Protein AF-A0A1M4TJ41-F1 (afdb_monomer)

pLDDT: mean 89.38, std 16.36, range [41.44, 98.81]

Mean predicted aligned error: 8.13 Å

Structure (mmCIF, N/CA/C/O backbone):
data_AF-A0A1M4TJ41-F1
#
_entry.id   AF-A0A1M4TJ41-F1
#
loop_
_atom_site.group_PDB
_atom_site.id
_atom_site.type_symbol
_atom_site.label_atom_id
_atom_site.label_alt_id
_atom_site.label_comp_id
_atom_site.label_asym_id
_atom_site.label_entity_id
_atom_site.label_seq_id
_atom_site.pdbx_PDB_ins_code
_atom_site.Cartn_x
_atom_site.Cartn_y
_atom_site.Cartn_z
_atom_site.occupancy
_atom_site.B_iso_or_equiv
_atom_site.auth_seq_id
_atom_site.auth_comp_id
_atom_site.auth_asym_id
_atom_site.auth_atom_id
_atom_site.pdbx_PDB_model_num
ATOM 1 N N . MET A 1 1 ? -1.879 -3.278 -15.262 1.00 89.75 1 MET A N 1
ATOM 2 C CA . MET A 1 1 ? -2.069 -4.524 -14.480 1.00 89.75 1 MET A CA 1
ATOM 3 C C . MET A 1 1 ? -2.419 -4.180 -13.038 1.00 89.75 1 MET A C 1
ATOM 5 O O . MET A 1 1 ? -2.012 -3.112 -12.583 1.00 89.75 1 MET A O 1
ATOM 9 N N . GLU A 1 2 ? -3.167 -5.045 -12.353 1.00 94.06 2 GLU A N 1
ATOM 10 C CA . GLU A 1 2 ? -3.564 -4.873 -10.950 1.00 94.06 2 GLU A CA 1
ATOM 11 C C . GLU A 1 2 ? -3.103 -6.064 -10.108 1.00 94.06 2 GLU A C 1
ATOM 13 O O . GLU A 1 2 ? -3.075 -7.190 -10.598 1.00 94.06 2 GLU A O 1
ATOM 18 N N . PHE A 1 3 ? -2.778 -5.806 -8.845 1.00 95.94 3 PHE A N 1
ATOM 19 C CA . PHE A 1 3 ? -2.316 -6.801 -7.882 1.00 95.94 3 PHE A CA 1
ATOM 20 C C . PHE A 1 3 ? -3.047 -6.612 -6.554 1.00 95.94 3 PHE A C 1
ATOM 22 O O . PHE A 1 3 ? -3.359 -5.481 -6.172 1.00 95.94 3 PHE A O 1
ATOM 29 N N . PHE A 1 4 ? -3.299 -7.715 -5.847 1.00 97.75 4 PHE A N 1
ATOM 30 C CA . PHE A 1 4 ? -4.032 -7.715 -4.586 1.00 97.75 4 PHE A CA 1
ATOM 31 C C . PHE A 1 4 ? -3.343 -8.584 -3.536 1.00 97.75 4 PHE A C 1
ATOM 33 O O . PHE A 1 4 ? -2.932 -9.708 -3.808 1.00 97.75 4 PHE A O 1
ATOM 40 N N . ALA A 1 5 ? -3.329 -8.089 -2.304 1.00 98.38 5 ALA A N 1
ATOM 41 C CA . ALA A 1 5 ? -3.072 -8.855 -1.098 1.00 98.38 5 ALA A CA 1
ATOM 42 C C . ALA A 1 5 ? -4.177 -8.568 -0.078 1.00 98.38 5 ALA A C 1
ATOM 44 O O . ALA A 1 5 ? -4.579 -7.424 0.119 1.00 98.38 5 ALA A O 1
ATOM 45 N N . ILE A 1 6 ? -4.674 -9.614 0.579 1.00 98.62 6 ILE A N 1
ATOM 46 C CA . ILE A 1 6 ? -5.706 -9.503 1.613 1.00 98.62 6 ILE A CA 1
ATOM 47 C C . ILE A 1 6 ? -5.130 -10.094 2.895 1.00 98.62 6 ILE A C 1
ATOM 49 O O . ILE A 1 6 ? -4.894 -11.302 2.963 1.00 98.62 6 ILE A O 1
ATOM 53 N N . ALA A 1 7 ? -4.890 -9.238 3.883 1.00 98.31 7 ALA A N 1
ATOM 54 C CA . ALA A 1 7 ? -4.387 -9.620 5.197 1.00 98.31 7 ALA A CA 1
ATOM 55 C C . ALA A 1 7 ? -5.556 -9.842 6.164 1.00 98.31 7 ALA A C 1
ATOM 57 O O . ALA A 1 7 ? -6.451 -8.998 6.264 1.00 98.31 7 ALA A O 1
ATOM 58 N N . ASP A 1 8 ? -5.552 -10.958 6.899 1.00 97.19 8 ASP A N 1
ATOM 59 C CA . ASP A 1 8 ? -6.641 -11.322 7.819 1.00 97.19 8 ASP A CA 1
ATOM 60 C C . ASP A 1 8 ? -6.585 -10.538 9.144 1.00 97.19 8 ASP A C 1
ATOM 62 O O . ASP A 1 8 ? -6.326 -11.070 10.226 1.00 97.19 8 ASP A O 1
ATOM 66 N N . LYS A 1 9 ? -6.779 -9.219 9.047 1.00 96.88 9 LYS A N 1
ATOM 67 C CA . LYS A 1 9 ? -6.751 -8.268 10.162 1.00 96.88 9 LYS A CA 1
ATOM 68 C C . LYS A 1 9 ? -7.939 -7.327 10.097 1.00 96.88 9 LYS A C 1
ATOM 70 O O . LYS A 1 9 ? -8.195 -6.705 9.073 1.00 96.88 9 LYS A O 1
ATOM 75 N N . ARG A 1 10 ? -8.617 -7.181 11.234 1.00 96.06 10 ARG A N 1
ATOM 76 C CA . ARG A 1 10 ? -9.674 -6.186 11.431 1.00 96.06 10 ARG A CA 1
ATOM 77 C C . ARG A 1 10 ? -9.061 -4.882 11.915 1.00 96.06 10 ARG A C 1
ATOM 79 O O . ARG A 1 10 ? -8.209 -4.897 12.801 1.00 96.06 10 ARG A O 1
ATOM 86 N N . THR A 1 11 ? -9.504 -3.776 11.332 1.00 96.25 11 THR A N 1
ATOM 87 C CA . THR A 1 11 ? -9.030 -2.427 11.651 1.00 96.25 11 THR A CA 1
ATOM 88 C C . THR A 1 11 ? -10.029 -1.383 11.157 1.00 96.25 11 THR A C 1
ATOM 90 O O . THR A 1 11 ? -10.935 -1.719 10.387 1.00 96.25 11 THR A O 1
ATOM 93 N N . THR A 1 12 ? -9.862 -0.128 11.568 1.00 97.06 12 THR A N 1
ATOM 94 C CA . THR A 1 12 ? -10.597 1.012 11.005 1.00 97.06 12 THR A CA 1
ATOM 95 C C . THR A 1 12 ? -9.759 1.814 10.007 1.00 97.06 12 THR A C 1
ATOM 97 O O . THR A 1 12 ? -8.533 1.702 9.942 1.00 97.06 12 THR A O 1
ATOM 100 N N . GLN A 1 13 ? -10.427 2.667 9.227 1.00 97.38 13 GLN A N 1
ATOM 101 C CA . GLN A 1 13 ? -9.766 3.632 8.347 1.00 97.38 13 GLN A CA 1
ATOM 102 C C . GLN A 1 13 ? -8.777 4.512 9.125 1.00 97.38 13 GLN A C 1
ATOM 104 O O . GLN A 1 13 ? -7.674 4.773 8.652 1.00 97.38 13 GLN A O 1
ATOM 109 N N . GLU A 1 14 ? -9.176 4.986 10.304 1.00 97.81 14 GLU A N 1
ATOM 110 C CA . GLU A 1 14 ? -8.394 5.915 11.120 1.00 97.81 14 GLU A CA 1
ATOM 111 C C . GLU A 1 14 ? -7.107 5.254 11.604 1.00 97.81 14 GLU A C 1
ATOM 113 O O . GLU A 1 14 ? -6.051 5.880 11.567 1.00 97.81 14 GLU A O 1
ATOM 118 N N . GLU A 1 15 ? -7.172 3.979 11.993 1.00 97.44 15 GLU A N 1
ATOM 119 C CA . GLU A 1 15 ? -5.991 3.198 12.355 1.00 97.44 15 GLU A CA 1
ATOM 120 C C . GLU A 1 15 ? -5.046 3.038 11.160 1.00 97.44 15 GLU A C 1
ATOM 122 O O . GLU A 1 15 ? -3.854 3.302 11.298 1.00 97.44 15 GLU A O 1
ATOM 127 N N . ILE A 1 16 ? -5.557 2.718 9.963 1.00 98.12 16 ILE A N 1
ATOM 128 C CA . ILE A 1 16 ? -4.726 2.665 8.747 1.00 98.12 16 ILE A CA 1
ATOM 129 C C . ILE A 1 16 ? -4.063 4.020 8.472 1.00 98.12 16 ILE A C 1
ATOM 131 O O . ILE A 1 16 ? -2.852 4.101 8.254 1.00 98.12 16 ILE A O 1
ATOM 135 N N . GLN A 1 17 ? -4.830 5.107 8.535 1.00 98.06 17 GLN A N 1
ATOM 136 C CA . GLN A 1 17 ? -4.329 6.466 8.323 1.00 98.06 17 GLN A CA 1
ATOM 137 C C . GLN A 1 17 ? -3.380 6.962 9.423 1.00 98.06 17 GLN A C 1
ATOM 139 O O . GLN A 1 17 ? -2.708 7.977 9.223 1.00 98.06 17 GLN A O 1
ATOM 144 N N . GLN A 1 18 ? -3.315 6.301 10.574 1.00 97.00 18 GLN A N 1
ATOM 145 C CA . GLN A 1 18 ? -2.365 6.621 11.639 1.00 97.00 18 GLN A CA 1
ATOM 146 C C . GLN A 1 18 ? -1.120 5.736 11.578 1.00 97.00 18 GLN A C 1
ATOM 148 O O . GLN A 1 18 ? -0.020 6.223 11.813 1.00 97.00 18 GLN A O 1
ATOM 153 N N . MET A 1 19 ? -1.285 4.452 11.262 1.00 96.69 19 MET A N 1
ATOM 154 C CA . MET A 1 19 ? -0.234 3.444 11.392 1.00 96.69 19 MET A CA 1
ATOM 155 C C . MET A 1 19 ? 0.552 3.217 10.102 1.00 96.69 19 MET A C 1
ATOM 157 O O . MET A 1 19 ? 1.746 2.940 10.168 1.00 96.69 19 MET A O 1
ATOM 161 N N . CYS A 1 20 ? -0.076 3.338 8.930 1.00 97.06 20 CYS A N 1
ATOM 162 C CA . CYS A 1 20 ? 0.608 3.205 7.643 1.00 97.06 20 CYS A CA 1
ATOM 163 C C . CYS A 1 20 ? 1.266 4.532 7.245 1.00 97.06 20 CYS A C 1
ATOM 165 O O . CYS A 1 20 ? 0.823 5.171 6.290 1.00 97.06 20 CYS A O 1
ATOM 167 N N . THR A 1 21 ? 2.273 4.983 7.995 1.00 97.75 21 THR A N 1
ATOM 168 C CA . THR A 1 21 ? 3.135 6.118 7.609 1.00 97.75 21 THR A CA 1
ATOM 169 C C . THR A 1 21 ? 4.265 5.655 6.685 1.00 97.75 21 THR A C 1
ATOM 171 O O . THR A 1 21 ? 4.458 4.452 6.503 1.00 97.75 21 THR A O 1
ATOM 174 N N . LEU A 1 22 ? 5.015 6.594 6.095 1.00 98.06 22 LEU A N 1
ATOM 175 C CA . LEU A 1 22 ? 6.168 6.260 5.249 1.00 98.06 22 LEU A CA 1
ATOM 176 C C . LEU A 1 22 ? 7.270 5.551 6.054 1.00 98.06 22 LEU A C 1
ATOM 178 O O . LEU A 1 22 ? 7.825 4.556 5.599 1.00 98.06 22 LEU A O 1
ATOM 182 N N . GLU A 1 23 ? 7.530 5.999 7.280 1.00 97.56 23 GLU A N 1
ATOM 183 C CA . GLU A 1 23 ? 8.530 5.420 8.185 1.00 97.56 23 GLU A CA 1
ATOM 184 C C . GLU A 1 23 ? 8.174 4.002 8.638 1.00 97.56 23 GLU A C 1
ATOM 186 O O . GLU A 1 23 ? 9.059 3.210 8.955 1.00 97.56 23 GLU A O 1
ATOM 191 N N . ALA A 1 24 ? 6.882 3.671 8.667 1.00 97.19 24 ALA A N 1
ATOM 192 C CA . ALA A 1 24 ? 6.404 2.352 9.056 1.00 97.19 24 ALA A CA 1
ATOM 193 C C . ALA A 1 24 ? 6.412 1.340 7.897 1.00 97.19 24 ALA A C 1
ATOM 195 O O . ALA A 1 24 ? 6.169 0.158 8.130 1.00 97.19 24 ALA A O 1
ATOM 196 N N . LEU A 1 25 ? 6.682 1.758 6.655 1.00 97.88 25 LEU A N 1
ATOM 197 C CA . LEU A 1 25 ? 6.642 0.861 5.497 1.00 97.88 25 LEU A CA 1
ATOM 198 C C . LEU A 1 25 ? 7.553 -0.375 5.632 1.00 97.88 25 LEU A C 1
ATOM 200 O O . LEU A 1 25 ? 7.048 -1.473 5.386 1.00 97.88 25 LEU A O 1
ATOM 204 N N . PRO A 1 26 ? 8.818 -0.263 6.095 1.00 98.25 26 PRO A N 1
ATOM 205 C CA . PRO A 1 26 ? 9.681 -1.434 6.273 1.00 98.25 26 PRO A CA 1
ATOM 206 C C . PRO A 1 26 ? 9.167 -2.444 7.305 1.00 98.25 26 PRO A C 1
ATOM 208 O O . PRO A 1 26 ? 9.510 -3.621 7.253 1.00 98.25 26 PRO A O 1
ATOM 211 N N . LEU A 1 27 ? 8.323 -2.007 8.248 1.00 97.94 27 LEU A N 1
ATOM 212 C CA . LEU A 1 27 ? 7.697 -2.905 9.219 1.00 97.94 27 LEU A CA 1
ATOM 213 C C . LEU A 1 27 ? 6.615 -3.779 8.569 1.00 97.94 27 LEU A C 1
ATOM 215 O O . LEU A 1 27 ? 6.425 -4.923 8.974 1.00 97.94 27 LEU A O 1
ATOM 219 N N . TYR A 1 28 ? 5.878 -3.239 7.596 1.00 98.31 28 TYR A N 1
ATOM 220 C CA . TYR A 1 28 ? 4.732 -3.924 6.993 1.00 98.31 28 TYR A CA 1
ATOM 221 C C . TYR A 1 28 ? 5.045 -4.620 5.674 1.00 98.31 28 TYR A C 1
ATOM 223 O O . TYR A 1 28 ? 4.238 -5.435 5.238 1.00 98.31 28 TYR A O 1
ATOM 231 N N . CYS A 1 29 ? 6.179 -4.329 5.040 1.00 98.56 29 CYS A N 1
ATOM 232 C CA . CYS A 1 29 ? 6.568 -4.962 3.788 1.00 98.56 29 CYS A CA 1
ATOM 233 C C . CYS A 1 29 ? 8.082 -5.171 3.734 1.00 98.56 29 CYS A C 1
ATOM 235 O O . CYS A 1 29 ? 8.836 -4.215 3.578 1.00 98.56 29 CYS A O 1
ATOM 237 N N . ALA A 1 30 ? 8.519 -6.431 3.797 1.00 98.19 30 ALA A N 1
ATOM 238 C CA . ALA A 1 30 ? 9.934 -6.805 3.741 1.00 98.19 30 ALA A CA 1
ATOM 239 C C . ALA A 1 30 ? 10.625 -6.447 2.409 1.00 98.19 30 ALA A C 1
ATOM 241 O O . ALA A 1 30 ? 11.843 -6.309 2.377 1.00 98.19 30 ALA A O 1
ATOM 242 N N . SER A 1 31 ? 9.868 -6.236 1.323 1.00 98.44 31 SER A N 1
ATOM 243 C CA . SER A 1 31 ? 10.422 -5.698 0.072 1.00 98.44 31 SER A CA 1
ATOM 244 C C . SER A 1 31 ? 10.834 -4.226 0.174 1.00 98.44 31 SER A C 1
ATOM 246 O O . SER A 1 31 ? 11.453 -3.715 -0.757 1.00 98.44 31 SER A O 1
ATOM 248 N N . ILE A 1 32 ? 10.467 -3.526 1.252 1.00 98.50 32 ILE A N 1
ATOM 249 C CA . ILE A 1 32 ? 10.872 -2.151 1.544 1.00 98.50 32 ILE A CA 1
ATOM 250 C C . ILE A 1 32 ? 11.889 -2.214 2.683 1.00 98.50 32 ILE A C 1
ATOM 252 O O . ILE A 1 32 ? 11.548 -2.515 3.819 1.00 98.50 32 ILE A O 1
ATOM 256 N N . GLU A 1 33 ? 13.148 -1.925 2.383 1.00 98.12 33 GLU A N 1
ATOM 257 C CA . GLU A 1 33 ? 14.245 -2.027 3.348 1.00 98.12 33 GLU A CA 1
ATOM 258 C C . GLU A 1 33 ? 14.268 -0.834 4.307 1.00 98.12 33 GLU A C 1
ATOM 260 O O . GLU A 1 33 ? 14.475 -0.982 5.511 1.00 98.12 33 GLU A O 1
ATOM 265 N N . SER A 1 34 ? 14.067 0.374 3.779 1.00 98.25 34 SER A N 1
ATOM 266 C CA . SER A 1 34 ? 14.126 1.596 4.576 1.00 98.25 34 SER A CA 1
ATOM 267 C C . SER A 1 34 ? 13.266 2.707 3.990 1.00 98.25 34 SER A C 1
ATOM 269 O O . SER A 1 34 ? 12.962 2.725 2.795 1.00 98.25 34 SER A O 1
ATOM 271 N N . ALA A 1 35 ? 12.895 3.645 4.859 1.00 97.94 35 ALA A N 1
ATOM 272 C CA . ALA A 1 35 ? 12.320 4.928 4.495 1.00 97.94 35 ALA A CA 1
ATOM 273 C C . ALA A 1 35 ? 13.170 6.045 5.115 1.00 97.94 35 ALA A C 1
ATOM 275 O O . ALA A 1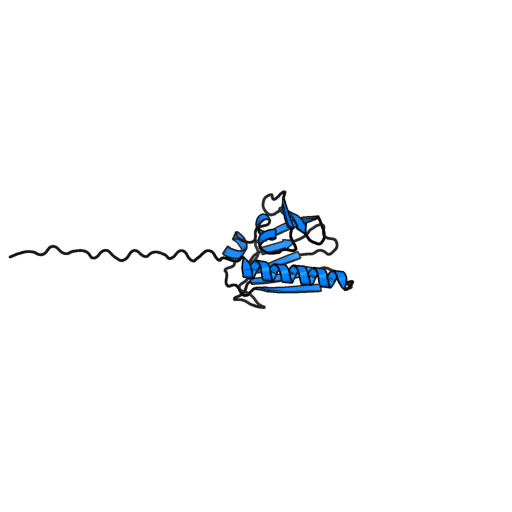 35 ? 13.516 5.992 6.297 1.00 97.94 35 ALA A O 1
ATOM 276 N N . SER A 1 36 ? 13.522 7.045 4.317 1.00 97.88 36 SER A N 1
ATOM 277 C CA . SER A 1 36 ? 14.366 8.174 4.702 1.00 97.88 36 SER A CA 1
ATOM 278 C C . SER A 1 36 ? 13.818 9.479 4.137 1.00 97.88 36 SER A C 1
ATOM 280 O O . SER A 1 36 ? 12.886 9.488 3.334 1.00 97.88 36 SER A O 1
ATOM 282 N N . ASP A 1 37 ? 14.400 10.597 4.573 1.00 97.06 37 ASP A N 1
ATOM 283 C CA . ASP A 1 37 ? 14.071 11.942 4.082 1.00 97.06 37 ASP A CA 1
ATOM 284 C C . ASP A 1 37 ? 12.576 12.291 4.164 1.00 97.06 37 ASP A C 1
ATOM 286 O O . ASP A 1 37 ? 12.084 13.115 3.397 1.00 97.06 37 ASP A O 1
ATOM 290 N N . VAL A 1 38 ? 11.852 11.678 5.107 1.00 96.62 38 VAL A N 1
ATOM 291 C CA . VAL A 1 38 ? 10.411 11.890 5.249 1.00 96.62 38 VAL A CA 1
ATOM 292 C C . VAL A 1 38 ? 10.130 13.317 5.727 1.00 96.62 38 VAL A C 1
ATOM 294 O O . VAL A 1 38 ? 10.674 13.801 6.734 1.00 96.62 38 VAL A O 1
ATOM 297 N N . ARG A 1 39 ? 9.285 14.007 4.961 1.00 95.44 39 ARG A N 1
ATOM 298 C CA . ARG A 1 39 ? 8.778 15.356 5.208 1.00 95.44 39 ARG A CA 1
ATOM 299 C C . ARG A 1 39 ? 7.301 15.375 4.840 1.00 95.44 39 ARG A C 1
ATOM 301 O O . ARG A 1 39 ? 6.937 15.151 3.689 1.00 95.44 39 ARG A O 1
ATOM 308 N N . ASP A 1 40 ? 6.463 15.640 5.835 1.00 93.44 40 ASP A N 1
ATOM 309 C CA . ASP A 1 40 ? 5.007 15.585 5.718 1.00 93.44 40 ASP A CA 1
ATOM 310 C C . ASP A 1 40 ? 4.522 14.221 5.194 1.00 93.44 40 ASP A C 1
ATOM 312 O O . ASP A 1 40 ? 4.557 13.228 5.915 1.00 93.44 40 ASP A O 1
ATOM 316 N N . GLU A 1 41 ? 4.081 14.172 3.940 1.00 96.44 41 GLU A N 1
ATOM 317 C CA . GLU A 1 41 ? 3.530 12.987 3.282 1.00 96.44 41 GLU A CA 1
ATOM 318 C C . GLU A 1 41 ? 4.386 12.560 2.072 1.00 96.44 41 GLU A C 1
ATOM 320 O O . GLU A 1 41 ? 3.932 11.809 1.212 1.00 96.44 41 GLU A O 1
ATOM 325 N N . GLU A 1 42 ? 5.629 13.037 1.976 1.00 98.44 42 GLU A N 1
ATOM 326 C CA . GLU A 1 42 ? 6.599 12.642 0.952 1.00 98.44 42 GLU A CA 1
ATOM 327 C C . GLU A 1 42 ? 7.893 12.146 1.606 1.00 98.44 42 GLU A C 1
ATOM 329 O O . GLU A 1 42 ? 8.308 12.617 2.664 1.00 98.44 42 GLU A O 1
ATOM 334 N N . GLY A 1 43 ? 8.539 11.170 0.980 1.00 98.31 43 GLY A N 1
ATOM 335 C CA . GLY A 1 43 ? 9.818 10.649 1.433 1.00 98.31 43 GLY A CA 1
ATOM 336 C C . GLY A 1 43 ? 10.458 9.752 0.392 1.00 98.31 43 GLY A C 1
ATOM 337 O O . GLY A 1 43 ? 9.986 9.623 -0.739 1.00 98.31 43 GLY A O 1
ATOM 338 N N . VAL A 1 44 ? 11.550 9.117 0.784 1.00 98.56 44 VAL A N 1
ATOM 339 C CA . VAL A 1 44 ? 12.322 8.218 -0.066 1.00 98.56 44 VAL A CA 1
ATOM 340 C C . VAL A 1 44 ? 12.249 6.829 0.528 1.00 98.56 44 VAL A C 1
ATOM 342 O O . VAL A 1 44 ? 12.494 6.667 1.719 1.00 98.56 44 VAL A O 1
ATOM 345 N N . ILE A 1 45 ? 11.966 5.823 -0.294 1.00 98.44 45 ILE A N 1
ATOM 346 C CA . ILE A 1 45 ? 12.133 4.428 0.110 1.00 98.44 45 ILE A CA 1
ATOM 347 C C . ILE A 1 45 ? 13.261 3.770 -0.672 1.00 98.44 45 ILE A C 1
ATOM 349 O O . ILE A 1 45 ? 13.497 4.095 -1.841 1.00 98.44 45 ILE A O 1
ATOM 353 N N . PHE A 1 46 ? 13.917 2.808 -0.033 1.00 98.31 46 PHE A N 1
ATOM 354 C CA . PHE A 1 46 ? 14.746 1.816 -0.701 1.00 98.31 46 PHE A CA 1
ATOM 355 C C . PHE A 1 46 ? 14.025 0.468 -0.647 1.00 98.31 46 PHE A C 1
ATOM 357 O O . PHE A 1 46 ? 13.618 0.025 0.425 1.00 98.31 46 PHE A O 1
ATOM 364 N N . CYS A 1 47 ? 13.803 -0.146 -1.804 1.00 97.31 47 CYS A N 1
ATOM 365 C CA . CYS A 1 47 ? 13.045 -1.386 -1.955 1.00 97.31 47 CYS A CA 1
ATOM 366 C C . CYS A 1 47 ? 13.722 -2.323 -2.963 1.00 97.31 47 CYS A C 1
ATOM 368 O O . CYS A 1 47 ? 14.747 -1.971 -3.545 1.00 97.31 47 CYS A O 1
ATOM 370 N N . ILE A 1 48 ? 13.128 -3.490 -3.219 1.00 95.81 48 ILE A N 1
ATOM 371 C CA . ILE A 1 48 ? 13.652 -4.501 -4.161 1.00 95.81 48 ILE A CA 1
ATOM 372 C C . ILE A 1 48 ? 13.918 -3.976 -5.585 1.00 95.81 48 ILE A C 1
ATOM 374 O O . ILE A 1 48 ? 14.726 -4.548 -6.309 1.00 95.81 48 ILE A O 1
ATOM 378 N N . TRP A 1 49 ? 13.290 -2.866 -5.985 1.00 95.12 49 TRP A N 1
ATOM 379 C CA . TRP A 1 49 ? 13.504 -2.224 -7.289 1.00 95.12 49 TRP A CA 1
ATOM 380 C C . TRP A 1 49 ? 14.467 -1.026 -7.238 1.00 95.12 49 TRP A C 1
ATOM 382 O O . TRP A 1 49 ? 14.638 -0.323 -8.234 1.00 95.12 49 TRP A O 1
ATOM 392 N N . GLY A 1 50 ? 15.075 -0.757 -6.082 1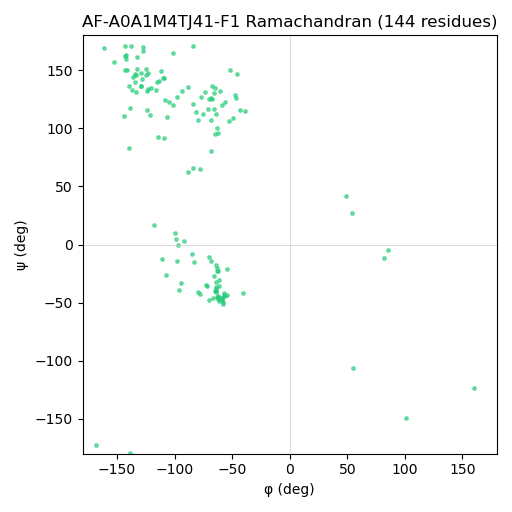.00 96.44 50 GLY A N 1
ATOM 393 C CA . GLY A 1 50 ? 15.962 0.375 -5.837 1.00 96.44 50 GLY A CA 1
ATOM 394 C C . GLY A 1 50 ? 15.290 1.524 -5.083 1.00 96.44 50 GLY A C 1
ATOM 395 O O . GLY A 1 50 ? 14.413 1.326 -4.240 1.00 96.44 50 GLY A O 1
ATOM 396 N N . ARG A 1 51 ? 15.753 2.748 -5.358 1.00 97.69 51 ARG A N 1
ATOM 397 C CA . ARG A 1 51 ? 15.387 3.962 -4.617 1.00 97.69 51 ARG A CA 1
ATOM 398 C C . ARG A 1 51 ? 14.289 4.745 -5.335 1.00 97.69 51 ARG A C 1
ATOM 400 O O . ARG A 1 51 ? 14.492 5.156 -6.474 1.00 97.69 51 ARG A O 1
ATOM 407 N N . PHE A 1 52 ? 13.197 5.055 -4.637 1.00 98.12 52 PHE A N 1
ATOM 408 C CA . PHE A 1 52 ? 12.083 5.834 -5.188 1.00 98.12 52 PHE A CA 1
ATOM 409 C C . PHE A 1 52 ? 11.617 6.928 -4.238 1.00 98.12 52 PHE A C 1
ATOM 411 O O . PHE A 1 52 ? 11.603 6.744 -3.022 1.00 98.12 52 PHE A O 1
ATOM 418 N N . ILE A 1 53 ? 11.180 8.048 -4.813 1.00 98.25 53 ILE A N 1
ATOM 419 C CA . ILE A 1 53 ? 10.341 9.013 -4.103 1.00 98.25 53 ILE A CA 1
ATOM 420 C C . ILE A 1 53 ? 8.945 8.407 -3.977 1.00 98.25 53 ILE A C 1
ATOM 422 O O . ILE A 1 53 ? 8.380 7.927 -4.964 1.00 98.25 53 ILE A O 1
ATOM 426 N N . VAL A 1 54 ? 8.391 8.446 -2.769 1.00 98.50 54 VAL A N 1
ATOM 427 C CA . VAL A 1 54 ? 7.040 7.981 -2.464 1.00 98.50 54 VAL A CA 1
ATOM 428 C C . VAL A 1 54 ? 6.254 9.116 -1.839 1.00 98.50 54 VAL A C 1
ATOM 430 O O . VAL A 1 54 ? 6.725 9.782 -0.919 1.00 98.50 54 VAL A O 1
ATOM 433 N N . ARG A 1 55 ? 5.027 9.301 -2.322 1.00 98.69 55 ARG A N 1
ATOM 434 C CA . ARG A 1 55 ? 4.032 10.174 -1.697 1.00 98.69 55 ARG A CA 1
ATOM 435 C C . ARG A 1 55 ? 2.936 9.349 -1.075 1.00 98.69 55 ARG A C 1
ATOM 437 O O . ARG A 1 55 ? 2.511 8.362 -1.670 1.00 98.69 55 ARG A O 1
ATOM 444 N N . ARG A 1 56 ? 2.442 9.806 0.063 1.00 98.69 56 ARG A N 1
ATOM 445 C CA . ARG A 1 56 ? 1.312 9.257 0.789 1.00 98.69 56 ARG A CA 1
ATOM 446 C C . ARG A 1 56 ? 0.128 10.218 0.711 1.00 98.69 56 ARG A C 1
ATOM 448 O O . ARG A 1 56 ? 0.271 11.431 0.740 1.00 98.69 56 ARG A O 1
ATOM 455 N N . GLU A 1 57 ? -1.068 9.668 0.608 1.00 98.75 57 GLU A N 1
ATOM 456 C CA . GLU A 1 57 ? -2.318 10.416 0.619 1.00 98.75 57 GLU A CA 1
ATOM 457 C C . GLU A 1 57 ? -3.316 9.672 1.505 1.00 98.75 57 GLU A C 1
ATOM 459 O O . GLU A 1 57 ? -3.492 8.458 1.379 1.00 98.75 57 GLU A O 1
ATOM 464 N N . LYS A 1 58 ? -3.993 10.388 2.405 1.00 98.69 58 LYS A N 1
ATOM 465 C CA . LYS A 1 58 ? -5.127 9.826 3.145 1.00 98.69 58 LYS A CA 1
ATOM 466 C C . LYS A 1 58 ? -6.341 9.795 2.227 1.00 98.69 58 LYS A C 1
ATOM 468 O O . LYS A 1 58 ? -6.726 10.819 1.673 1.00 98.69 58 LYS A O 1
ATOM 473 N N . ILE A 1 59 ? -6.958 8.629 2.104 1.00 98.44 59 ILE A N 1
ATOM 474 C CA . ILE A 1 59 ? -8.126 8.402 1.253 1.00 98.44 59 ILE A CA 1
ATOM 475 C C . ILE A 1 59 ? -9.247 7.748 2.060 1.00 98.44 59 ILE A C 1
ATOM 477 O O . ILE A 1 59 ? -9.042 7.291 3.187 1.00 98.44 59 ILE A O 1
ATOM 481 N N . ASN A 1 60 ? -10.437 7.666 1.468 1.00 97.94 60 ASN A N 1
ATOM 482 C CA . ASN A 1 60 ? -11.518 6.885 2.056 1.00 97.94 60 ASN A CA 1
ATOM 483 C C . ASN A 1 60 ? -11.101 5.405 2.170 1.00 97.94 60 ASN A C 1
ATOM 485 O O . ASN A 1 60 ? -10.560 4.834 1.224 1.00 97.94 60 ASN A O 1
ATOM 489 N N . GLY A 1 61 ? -11.324 4.804 3.333 1.00 97.50 61 GLY A N 1
ATOM 490 C CA . GLY A 1 61 ? -10.914 3.446 3.679 1.00 97.50 61 GLY A CA 1
ATOM 491 C C . GLY A 1 61 ? -9.460 3.288 4.132 1.00 97.50 61 GLY A C 1
ATOM 492 O O . GLY A 1 61 ? -9.139 2.231 4.665 1.00 97.50 61 GLY A O 1
ATOM 493 N N . GLY A 1 62 ? -8.576 4.285 3.978 1.00 98.44 62 GLY A N 1
ATOM 494 C CA . GLY A 1 62 ? -7.180 4.151 4.412 1.00 98.44 62 GLY A CA 1
ATOM 495 C C . GLY A 1 62 ? -6.207 5.139 3.769 1.00 98.44 62 GLY A C 1
ATOM 496 O O . GLY A 1 62 ? -6.379 6.354 3.883 1.00 98.44 62 GLY A O 1
ATOM 497 N N . VAL A 1 63 ? -5.156 4.622 3.127 1.00 98.75 63 VAL A N 1
ATOM 498 C CA . VAL A 1 63 ? -4.081 5.421 2.510 1.00 98.75 63 VAL A CA 1
ATOM 499 C C . VAL A 1 63 ? -3.751 4.952 1.096 1.00 98.75 63 VAL A C 1
ATOM 501 O O . VAL A 1 63 ? -3.881 3.771 0.770 1.00 98.75 63 VAL A O 1
ATOM 504 N N . ARG A 1 64 ? -3.279 5.882 0.266 1.00 98.81 64 ARG A N 1
ATOM 505 C CA . ARG A 1 64 ? -2.649 5.630 -1.031 1.00 98.81 64 ARG A CA 1
ATOM 506 C C . ARG A 1 64 ? -1.183 6.023 -0.964 1.00 98.81 64 ARG A C 1
ATOM 508 O O . ARG A 1 64 ? -0.848 7.066 -0.415 1.00 98.81 64 ARG A O 1
ATOM 515 N N . PHE A 1 65 ? -0.340 5.226 -1.598 1.00 98.75 65 PHE A N 1
ATOM 516 C CA . PHE A 1 65 ? 1.039 5.545 -1.902 1.00 98.75 65 PHE A CA 1
ATOM 517 C C . PHE A 1 65 ? 1.232 5.614 -3.415 1.00 98.75 65 PHE A C 1
ATOM 519 O O . PHE A 1 65 ? 0.693 4.797 -4.161 1.00 98.75 65 PHE A O 1
ATOM 526 N N . THR A 1 66 ? 2.011 6.582 -3.879 1.00 98.50 66 THR A N 1
ATOM 527 C CA . THR A 1 66 ? 2.372 6.732 -5.295 1.00 98.50 66 THR A CA 1
ATOM 528 C C . THR A 1 66 ? 3.878 6.878 -5.424 1.00 98.50 66 THR A C 1
ATOM 530 O O . THR A 1 66 ? 4.509 7.456 -4.540 1.00 98.50 66 THR A O 1
ATOM 533 N N . MET A 1 67 ? 4.447 6.382 -6.523 1.00 97.69 67 MET A N 1
ATOM 534 C CA . MET A 1 67 ? 5.834 6.641 -6.912 1.00 97.69 67 MET A CA 1
ATOM 535 C C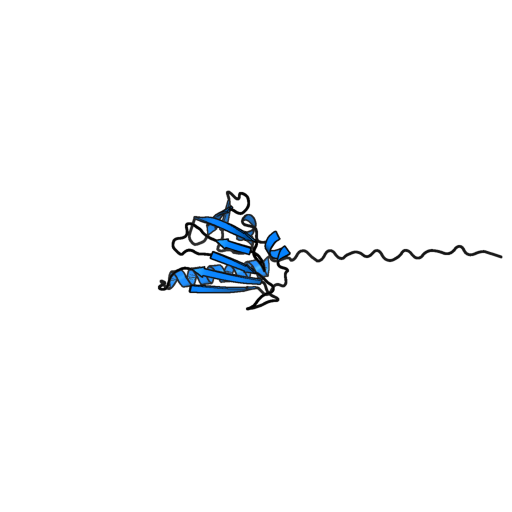 . MET A 1 67 ? 5.854 7.564 -8.139 1.00 97.69 67 MET A C 1
ATOM 537 O O . MET A 1 67 ? 5.786 7.066 -9.266 1.00 97.69 67 MET A O 1
ATOM 541 N N . PRO A 1 68 ? 5.923 8.899 -7.965 1.00 96.38 68 PRO A N 1
ATOM 542 C CA . PRO A 1 68 ? 5.721 9.853 -9.061 1.00 96.38 68 PRO A CA 1
ATOM 543 C C . PRO A 1 68 ? 6.732 9.718 -10.204 1.00 96.38 68 PRO A C 1
ATOM 545 O O . PRO A 1 68 ? 6.404 9.982 -11.355 1.00 96.38 68 PRO A O 1
ATOM 548 N N . GLU A 1 69 ? 7.954 9.297 -9.882 1.00 94.88 69 GLU A N 1
ATOM 549 C CA . GLU A 1 69 ? 9.056 9.147 -10.838 1.00 94.88 69 GLU A CA 1
ATOM 550 C C . GLU A 1 69 ? 9.212 7.704 -11.342 1.00 94.88 69 GLU A C 1
ATOM 552 O O . GLU A 1 69 ? 10.094 7.413 -12.149 1.00 94.88 69 GLU A O 1
ATOM 557 N N . CYS A 1 70 ? 8.368 6.773 -10.880 1.00 92.94 70 CYS A N 1
ATOM 558 C CA . CYS A 1 70 ? 8.420 5.394 -11.342 1.00 92.94 70 CYS A CA 1
ATOM 559 C C . CYS A 1 70 ? 7.944 5.318 -12.804 1.00 92.94 70 CYS A C 1
ATOM 561 O O . CYS A 1 70 ? 6.802 5.691 -13.090 1.00 92.94 70 CYS A O 1
ATOM 563 N N . PRO A 1 71 ? 8.740 4.757 -13.737 1.00 89.75 71 PRO A N 1
ATOM 564 C CA . PRO A 1 71 ? 8.363 4.664 -15.151 1.00 89.75 71 PRO A CA 1
ATOM 565 C C . PRO A 1 71 ? 7.133 3.778 -15.391 1.00 89.75 71 PRO A C 1
ATOM 567 O O . PRO A 1 71 ? 6.509 3.853 -16.445 1.00 89.75 71 PRO A O 1
ATOM 570 N N . ASN A 1 72 ? 6.774 2.937 -14.417 1.00 91.31 72 ASN A N 1
ATOM 571 C CA . ASN A 1 72 ? 5.590 2.081 -14.468 1.00 91.31 72 ASN A CA 1
ATOM 572 C C . ASN A 1 72 ? 4.351 2.748 -13.852 1.00 91.31 72 ASN A C 1
ATOM 574 O O . ASN A 1 72 ? 3.306 2.103 -13.766 1.00 91.31 72 ASN A O 1
ATOM 578 N N . ALA A 1 73 ? 4.470 4.008 -13.411 1.00 93.81 73 ALA A N 1
ATOM 579 C CA . ALA A 1 73 ? 3.445 4.747 -12.680 1.00 93.81 73 ALA A CA 1
ATOM 580 C C . ALA A 1 73 ? 2.863 3.929 -11.513 1.00 93.81 73 ALA A C 1
ATOM 582 O O . ALA A 1 73 ? 1.646 3.881 -11.321 1.00 93.81 73 ALA A O 1
ATOM 583 N N . PHE A 1 74 ? 3.732 3.223 -10.777 1.00 96.56 74 PHE A N 1
ATOM 584 C CA . PHE A 1 74 ? 3.288 2.340 -9.707 1.00 96.56 74 PHE A CA 1
ATOM 585 C C . PHE A 1 74 ? 2.656 3.143 -8.566 1.00 96.56 74 PHE A C 1
ATOM 587 O O . PHE A 1 74 ? 3.222 4.118 -8.059 1.00 96.56 74 PHE A O 1
ATOM 594 N N . GLN A 1 75 ? 1.473 2.701 -8.158 1.00 98.19 75 GLN A N 1
ATOM 595 C CA . GLN A 1 75 ? 0.775 3.174 -6.971 1.00 98.19 75 GLN A CA 1
ATOM 596 C C . GLN A 1 75 ? 0.094 1.999 -6.286 1.00 98.19 75 GLN A C 1
ATOM 598 O O . GLN A 1 75 ? -0.318 1.042 -6.947 1.00 98.19 75 GLN A O 1
ATOM 603 N N . TRP A 1 76 ? -0.043 2.082 -4.969 1.00 98.75 76 TRP A N 1
ATOM 604 C CA . TRP A 1 76 ? -0.774 1.094 -4.193 1.00 98.75 76 TRP A CA 1
ATOM 605 C C . TRP A 1 76 ? -1.551 1.749 -3.060 1.00 98.75 76 TRP A C 1
ATOM 607 O O . TRP A 1 76 ? -1.286 2.873 -2.649 1.00 98.75 76 TRP A O 1
ATOM 617 N N . THR A 1 77 ? -2.547 1.044 -2.560 1.00 98.81 77 THR A N 1
ATOM 618 C CA . THR A 1 77 ? -3.417 1.465 -1.475 1.00 98.81 77 THR A CA 1
ATOM 619 C C . THR A 1 77 ? -3.384 0.420 -0.376 1.00 98.81 77 THR A C 1
ATOM 621 O O . THR A 1 77 ? -3.165 -0.759 -0.645 1.00 98.81 77 THR A O 1
ATOM 624 N N . VAL A 1 78 ? -3.597 0.863 0.858 1.00 98.75 78 VAL A N 1
ATOM 625 C CA . VAL A 1 78 ? -3.865 0.006 2.014 1.00 98.75 78 VAL A CA 1
ATOM 626 C C . VAL A 1 78 ? -5.190 0.490 2.580 1.00 98.75 78 VAL A C 1
ATOM 628 O O . VAL A 1 78 ? -5.296 1.653 2.973 1.00 98.75 78 VAL A O 1
ATOM 631 N N . THR A 1 79 ? -6.219 -0.353 2.542 1.00 98.75 79 THR A N 1
ATOM 632 C CA . THR A 1 79 ? -7.600 0.055 2.840 1.00 98.75 79 THR A CA 1
ATOM 633 C C . THR A 1 79 ? -8.384 -1.009 3.604 1.00 98.75 79 THR A C 1
ATOM 635 O O . THR A 1 79 ? -7.990 -2.170 3.660 1.00 98.75 79 THR A O 1
ATOM 638 N N . THR A 1 80 ? -9.499 -0.599 4.204 1.00 98.56 80 THR A N 1
ATOM 639 C CA . THR A 1 80 ? -10.513 -1.449 4.846 1.00 98.56 80 THR A CA 1
ATOM 640 C C . THR A 1 80 ? -11.910 -0.869 4.583 1.00 98.56 80 THR A C 1
ATOM 642 O O . THR A 1 80 ? -12.040 0.254 4.088 1.00 98.56 80 THR A O 1
ATOM 645 N N . GLY A 1 81 ? -12.971 -1.605 4.924 1.00 97.50 81 GLY A N 1
ATOM 646 C CA . GLY A 1 81 ? -14.352 -1.105 4.919 1.00 97.50 81 GLY A CA 1
ATOM 647 C C . GLY A 1 81 ? -15.086 -1.176 3.576 1.00 97.50 81 GLY A C 1
ATOM 648 O O . GLY A 1 81 ? -16.283 -0.900 3.526 1.00 97.50 81 GLY A O 1
ATOM 649 N N . PHE A 1 82 ? -14.413 -1.592 2.502 1.00 95.88 82 PHE A N 1
ATOM 650 C CA . PHE A 1 82 ? -14.979 -1.707 1.154 1.00 95.88 82 PHE A CA 1
ATOM 651 C C . PHE A 1 82 ? -14.630 -3.062 0.512 1.00 95.88 82 PHE A C 1
ATOM 653 O O . PHE A 1 82 ? -13.710 -3.744 0.973 1.00 95.88 82 PHE A O 1
ATOM 660 N N . PRO A 1 83 ? -15.354 -3.495 -0.542 1.00 95.50 83 PRO A N 1
ATOM 661 C CA . PRO A 1 83 ? -14.946 -4.650 -1.339 1.00 95.50 83 PRO A CA 1
ATOM 662 C C . PRO A 1 83 ? -13.491 -4.519 -1.827 1.00 95.50 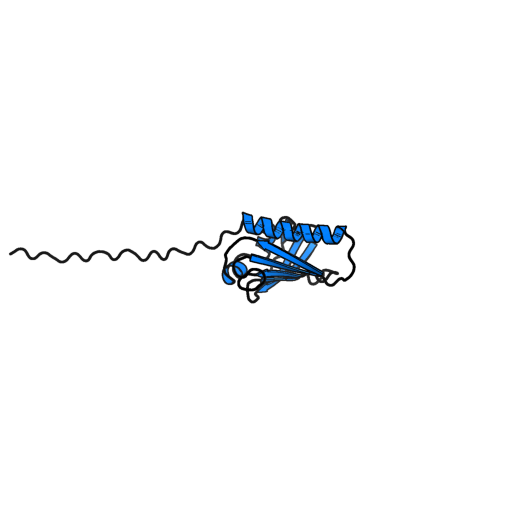83 PRO A C 1
ATOM 664 O O . PRO A 1 83 ? -13.036 -3.400 -2.063 1.00 95.50 83 PRO A O 1
ATOM 667 N N . PRO A 1 84 ? -12.765 -5.635 -2.018 1.00 96.25 84 PRO A N 1
ATOM 668 C CA . PRO A 1 84 ? -13.251 -7.019 -2.037 1.00 96.25 84 PRO A CA 1
ATOM 669 C C . PRO A 1 84 ? -13.417 -7.685 -0.660 1.00 96.25 84 PRO A C 1
ATOM 671 O O . PRO A 1 84 ? -14.088 -8.711 -0.579 1.00 96.25 84 PRO A O 1
ATOM 674 N N . ALA A 1 85 ? -12.850 -7.130 0.416 1.00 97.19 85 ALA A N 1
ATOM 675 C CA . ALA A 1 85 ? -12.903 -7.725 1.755 1.00 97.19 85 ALA A CA 1
ATOM 676 C C . ALA A 1 85 ? -13.129 -6.647 2.835 1.00 97.19 85 ALA A C 1
ATOM 678 O O . ALA A 1 85 ? -12.170 -6.188 3.452 1.00 97.19 85 ALA A O 1
ATOM 679 N N . PRO A 1 86 ? -14.388 -6.230 3.076 1.00 96.25 86 PRO A N 1
ATOM 680 C CA . PRO A 1 86 ? -14.697 -5.068 3.915 1.00 96.25 86 PRO A CA 1
ATOM 681 C C . PRO A 1 86 ? -14.264 -5.175 5.382 1.00 96.25 86 PRO A C 1
ATOM 683 O O . PRO A 1 86 ? -14.126 -4.153 6.044 1.00 96.25 86 PRO A O 1
ATOM 686 N N . ASP A 1 87 ? -14.082 -6.388 5.908 1.00 96.62 87 ASP A N 1
ATOM 687 C CA . ASP A 1 87 ? -13.658 -6.637 7.289 1.00 96.62 87 ASP A CA 1
ATOM 688 C C . ASP A 1 87 ? -12.158 -6.947 7.423 1.00 96.62 87 ASP A C 1
ATOM 690 O O . ASP A 1 87 ? -11.709 -7.349 8.499 1.00 96.62 87 ASP A O 1
ATOM 694 N N . LYS A 1 88 ? -11.386 -6.767 6.347 1.00 98.06 88 LYS A N 1
ATOM 695 C CA . LYS A 1 88 ? -9.957 -7.081 6.272 1.00 98.06 88 LYS A CA 1
ATOM 696 C C . LYS A 1 88 ? -9.152 -5.889 5.769 1.00 98.06 88 LYS A C 1
ATOM 698 O O . LYS A 1 88 ? -9.703 -4.946 5.205 1.00 98.06 88 LYS A O 1
ATOM 703 N N . ILE A 1 89 ? -7.832 -5.964 5.925 1.00 98.50 89 ILE A N 1
ATOM 704 C CA . ILE A 1 89 ? -6.925 -5.020 5.270 1.00 98.50 89 ILE A CA 1
ATOM 705 C C . ILE A 1 89 ? -6.666 -5.509 3.845 1.00 98.50 89 ILE A C 1
ATOM 707 O O . ILE A 1 89 ? -6.153 -6.612 3.637 1.00 98.50 89 ILE A O 1
ATOM 711 N N . VAL A 1 90 ? -7.009 -4.676 2.868 1.00 98.75 90 VAL A N 1
ATOM 712 C CA . VAL A 1 90 ? -6.761 -4.903 1.446 1.00 98.75 90 VAL A CA 1
ATOM 713 C C . VAL A 1 90 ? -5.614 -4.011 0.995 1.00 98.75 90 VAL A C 1
ATOM 715 O O . VAL A 1 90 ? -5.685 -2.785 1.104 1.00 98.75 90 VAL A O 1
ATOM 718 N N . VAL A 1 91 ? -4.575 -4.638 0.452 1.00 98.75 91 VAL A N 1
ATOM 719 C CA . VAL A 1 91 ? -3.506 -3.971 -0.285 1.00 98.75 91 VAL A CA 1
ATOM 720 C C . VAL A 1 91 ? -3.763 -4.173 -1.771 1.00 98.75 91 VAL A C 1
ATOM 722 O O . VAL A 1 91 ? -3.834 -5.306 -2.241 1.00 98.75 91 VAL A O 1
ATOM 725 N N . HIS A 1 92 ? -3.922 -3.085 -2.513 1.00 98.62 92 HIS A N 1
ATOM 726 C CA . HIS A 1 92 ? -4.164 -3.114 -3.958 1.00 98.62 92 HIS A CA 1
ATOM 727 C C . HIS A 1 92 ? -3.189 -2.186 -4.650 1.00 98.62 92 HIS A C 1
ATOM 729 O O . HIS A 1 92 ? -3.009 -1.068 -4.185 1.00 98.62 92 HIS A O 1
ATOM 735 N N . GLY A 1 93 ? -2.589 -2.599 -5.761 1.00 97.75 93 GLY A N 1
ATOM 736 C CA . GLY A 1 93 ? -1.781 -1.682 -6.553 1.00 97.75 93 GLY A CA 1
ATOM 737 C C . GLY A 1 93 ? -1.891 -1.898 -8.044 1.00 97.75 93 GLY A C 1
ATOM 738 O O . GLY A 1 93 ? -2.343 -2.936 -8.525 1.00 97.75 93 GLY A O 1
ATOM 739 N N . THR A 1 94 ? -1.482 -0.868 -8.774 1.00 96.44 94 THR A N 1
ATOM 740 C CA . THR A 1 94 ? -1.650 -0.777 -10.221 1.00 96.44 94 THR A CA 1
ATOM 741 C C . THR A 1 94 ? -0.382 -0.277 -10.882 1.00 96.44 94 THR A C 1
ATOM 743 O O . THR A 1 94 ? 0.275 0.628 -10.366 1.00 96.44 94 THR A O 1
ATOM 746 N N . VAL A 1 95 ? -0.102 -0.797 -12.071 1.00 94.00 95 VAL A N 1
ATOM 747 C CA . VAL A 1 95 ? 0.974 -0.324 -12.951 1.00 94.00 95 VAL A CA 1
ATOM 748 C C . VAL A 1 95 ? 0.431 -0.042 -14.346 1.00 94.00 95 VAL A C 1
ATOM 750 O O . VAL A 1 95 ? -0.429 -0.777 -14.849 1.00 94.00 95 VAL A O 1
ATOM 753 N N . ASN A 1 96 ? 0.944 1.008 -14.985 1.00 89.25 96 ASN A N 1
ATOM 754 C CA . ASN A 1 96 ? 0.515 1.451 -16.309 1.00 89.25 96 ASN A CA 1
ATOM 755 C C . ASN A 1 96 ? 1.305 0.756 -17.427 1.00 89.25 96 ASN A C 1
ATOM 757 O O . ASN A 1 96 ? 2.051 1.385 -18.176 1.00 89.25 96 ASN A O 1
ATOM 761 N N . ARG A 1 97 ? 1.174 -0.568 -17.508 1.00 79.38 97 ARG A N 1
ATOM 762 C CA . ARG A 1 97 ? 1.748 -1.384 -18.581 1.00 79.38 97 ARG A CA 1
ATOM 763 C C . ARG A 1 97 ? 0.815 -2.531 -18.962 1.00 79.38 97 ARG A C 1
ATOM 765 O O . ARG A 1 97 ? 0.022 -3.005 -18.141 1.00 79.38 97 ARG A O 1
ATOM 772 N N . THR A 1 98 ? 0.909 -2.914 -20.235 1.00 72.56 98 THR A N 1
ATOM 773 C CA . THR A 1 98 ? 0.119 -3.968 -20.890 1.00 72.56 98 THR A CA 1
ATOM 774 C C . THR A 1 98 ? 0.935 -5.231 -21.179 1.00 72.56 98 THR A C 1
ATOM 776 O O . THR A 1 98 ? 0.354 -6.308 -21.224 1.00 72.56 98 T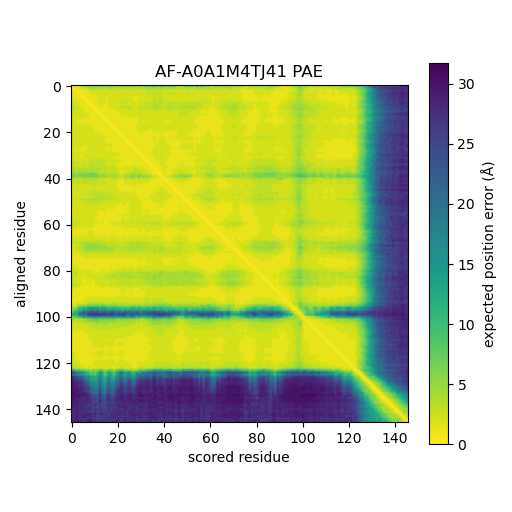HR A O 1
ATOM 779 N N . GLU A 1 99 ? 2.259 -5.112 -21.336 1.00 62.50 99 GLU A N 1
ATOM 780 C CA . GLU A 1 99 ? 3.204 -6.218 -21.551 1.00 62.50 99 GLU A CA 1
ATOM 781 C C . GLU A 1 99 ? 4.244 -6.237 -20.424 1.00 62.50 99 GLU A C 1
ATOM 783 O O . GLU A 1 99 ? 4.777 -5.186 -20.048 1.00 62.50 99 GLU A O 1
ATOM 788 N N . HIS A 1 100 ? 4.523 -7.423 -19.882 1.00 64.75 100 HIS A N 1
ATOM 789 C CA . HIS A 1 100 ? 5.458 -7.617 -18.779 1.00 64.75 100 HIS A CA 1
ATOM 790 C C . HIS A 1 100 ? 6.296 -8.876 -18.993 1.00 64.75 100 HIS A C 1
ATOM 792 O O . HIS A 1 100 ? 5.769 -9.921 -19.370 1.00 64.75 100 HIS A O 1
ATOM 798 N N . ASP A 1 101 ? 7.592 -8.755 -18.719 1.00 80.25 101 ASP A N 1
ATOM 799 C CA . ASP A 1 101 ? 8.487 -9.891 -18.514 1.00 80.25 101 ASP A CA 1
ATOM 800 C C . ASP A 1 101 ? 8.044 -10.652 -17.241 1.00 80.25 101 ASP A C 1
ATOM 802 O O . ASP A 1 101 ? 7.729 -9.982 -16.247 1.00 80.25 101 ASP A O 1
ATOM 806 N N . PRO A 1 102 ? 7.964 -11.999 -17.253 1.00 86.62 102 PRO A N 1
ATOM 807 C CA . PRO A 1 102 ? 7.690 -12.816 -16.069 1.00 86.62 102 PRO A CA 1
ATOM 808 C C . PRO A 1 102 ? 8.402 -12.364 -14.788 1.00 86.62 102 PRO A C 1
ATOM 810 O O . PRO A 1 102 ? 7.744 -12.263 -13.753 1.00 86.62 102 PRO A O 1
ATOM 813 N N . ASP A 1 103 ? 9.679 -11.982 -14.870 1.00 88.81 103 ASP A N 1
ATOM 814 C CA . ASP A 1 103 ? 10.475 -11.559 -13.708 1.00 88.81 103 ASP A CA 1
ATOM 815 C C . ASP A 1 103 ? 9.886 -10.311 -13.024 1.00 88.81 103 ASP A C 1
ATOM 817 O O . ASP A 1 103 ? 9.896 -10.166 -11.799 1.00 88.81 103 ASP A O 1
ATOM 821 N N . PHE A 1 104 ? 9.317 -9.391 -13.812 1.00 89.56 104 PHE A N 1
ATOM 822 C CA . PHE A 1 104 ? 8.650 -8.214 -13.263 1.00 89.56 104 PHE A CA 1
ATOM 823 C C . PHE A 1 104 ? 7.388 -8.607 -12.495 1.00 89.56 104 PHE A C 1
ATOM 825 O O . PHE A 1 104 ? 7.175 -8.111 -11.389 1.00 89.56 104 PHE A O 1
ATOM 832 N N . VAL A 1 105 ? 6.557 -9.482 -13.072 1.00 91.38 105 VAL A N 1
ATOM 833 C CA . VAL A 1 105 ? 5.308 -9.932 -12.440 1.00 91.38 105 VAL A CA 1
ATOM 834 C C . VAL A 1 105 ? 5.610 -10.668 -11.139 1.00 91.38 105 VAL A C 1
ATOM 836 O O . VAL A 1 105 ? 5.002 -10.339 -10.125 1.00 91.38 105 VAL A O 1
ATOM 839 N N . GLU A 1 106 ? 6.597 -11.565 -11.142 1.00 94.38 106 GLU A N 1
ATOM 840 C CA . GLU A 1 106 ? 7.036 -12.291 -9.947 1.00 94.38 106 GLU A CA 1
ATOM 841 C C . GLU A 1 106 ? 7.496 -11.326 -8.845 1.00 94.38 106 GLU A C 1
ATOM 843 O O . GLU A 1 106 ? 7.038 -11.421 -7.706 1.00 94.38 106 GLU A O 1
ATOM 848 N N . SER A 1 107 ? 8.303 -10.313 -9.188 1.00 95.25 107 SER A N 1
ATOM 849 C CA . SER A 1 107 ? 8.747 -9.312 -8.205 1.00 95.25 107 SER A CA 1
ATOM 850 C C . SER A 1 107 ? 7.592 -8.478 -7.625 1.00 95.25 107 SER A C 1
ATOM 852 O O . SER A 1 107 ? 7.624 -8.077 -6.460 1.00 95.25 107 SER A O 1
ATOM 854 N N . MET A 1 108 ? 6.544 -8.217 -8.416 1.00 95.44 108 MET A N 1
ATOM 855 C CA . MET A 1 108 ? 5.337 -7.553 -7.925 1.00 95.44 108 MET A CA 1
ATOM 856 C C . MET A 1 108 ? 4.565 -8.483 -6.988 1.00 95.44 108 MET A C 1
ATOM 858 O O . MET A 1 108 ? 4.194 -8.064 -5.896 1.00 95.44 108 MET A O 1
ATOM 862 N N . GLU A 1 109 ? 4.347 -9.742 -7.366 1.00 96.38 109 GLU A N 1
ATOM 863 C CA . GLU A 1 109 ? 3.671 -10.732 -6.518 1.00 96.38 109 GLU A CA 1
ATOM 864 C C . GLU A 1 109 ? 4.385 -10.912 -5.171 1.00 96.38 109 GLU A C 1
ATOM 866 O O . GLU A 1 109 ? 3.725 -10.909 -4.128 1.00 96.38 109 GLU A O 1
ATOM 871 N N . GLU A 1 110 ? 5.719 -10.952 -5.173 1.00 97.94 110 GLU A N 1
ATOM 872 C CA . GLU A 1 110 ? 6.543 -10.965 -3.962 1.00 97.94 110 GLU A CA 1
ATOM 873 C C . GLU A 1 110 ? 6.294 -9.723 -3.090 1.00 97.94 110 GLU A C 1
ATOM 875 O O . GLU A 1 110 ? 6.047 -9.844 -1.888 1.00 97.94 110 GLU A O 1
ATOM 880 N N . PHE A 1 111 ? 6.264 -8.525 -3.686 1.00 98.31 111 PHE A N 1
ATOM 881 C CA . PHE A 1 111 ? 5.963 -7.284 -2.966 1.00 98.31 111 PHE A CA 1
ATOM 882 C C . PHE A 1 111 ? 4.599 -7.334 -2.252 1.00 98.31 111 PHE A C 1
ATOM 884 O O . PHE A 1 111 ? 4.491 -6.940 -1.086 1.00 98.31 111 PHE A O 1
ATOM 891 N N . PHE A 1 112 ? 3.547 -7.847 -2.902 1.00 98.50 112 PHE A N 1
ATOM 892 C CA . PHE A 1 112 ? 2.223 -7.9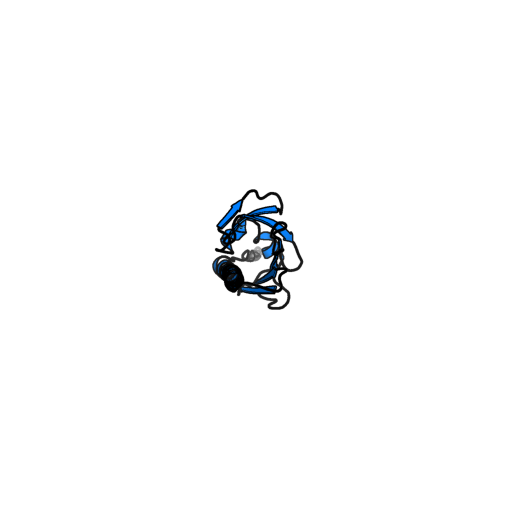86 -2.273 1.00 98.50 112 PHE A CA 1
ATOM 893 C C . PHE A 1 112 ? 2.182 -9.112 -1.231 1.00 98.50 112 PHE A C 1
ATOM 895 O O . PHE A 1 112 ? 1.516 -8.965 -0.200 1.00 98.50 112 PHE A O 1
ATOM 902 N N . ALA A 1 113 ? 2.917 -10.206 -1.443 1.00 98.69 113 ALA A N 1
ATOM 903 C CA . ALA A 1 113 ? 3.061 -11.270 -0.454 1.00 98.69 113 ALA A CA 1
ATOM 904 C C . ALA A 1 113 ? 3.730 -10.754 0.831 1.00 98.69 113 ALA A C 1
ATOM 906 O O . ALA A 1 113 ? 3.225 -11.002 1.930 1.00 98.69 113 ALA A O 1
ATOM 907 N N . HIS A 1 114 ? 4.795 -9.960 0.702 1.00 98.75 114 HIS A N 1
ATOM 908 C CA . HIS A 1 114 ? 5.467 -9.325 1.833 1.00 98.75 114 HIS A CA 1
ATOM 909 C C . HIS A 1 114 ? 4.580 -8.319 2.564 1.00 98.75 114 HIS A C 1
ATOM 911 O O . HIS A 1 114 ? 4.589 -8.301 3.795 1.00 98.75 114 HIS A O 1
ATOM 917 N N . TRP A 1 115 ? 3.765 -7.542 1.845 1.00 98.69 115 TRP A N 1
ATOM 918 C CA . TRP A 1 115 ? 2.747 -6.688 2.462 1.00 98.69 115 TRP A CA 1
ATOM 919 C C . TRP A 1 115 ? 1.757 -7.481 3.309 1.00 98.69 115 TRP A C 1
ATOM 921 O O . TRP A 1 115 ? 1.494 -7.132 4.461 1.00 98.69 115 TRP A O 1
ATOM 931 N N . LYS A 1 116 ? 1.202 -8.561 2.748 1.00 98.69 116 LYS A N 1
ATOM 932 C CA . LYS A 1 116 ? 0.264 -9.419 3.475 1.00 98.69 116 LYS A CA 1
ATOM 933 C C . LYS A 1 116 ? 0.909 -9.960 4.749 1.00 98.69 116 LYS A C 1
ATOM 935 O O . LYS A 1 116 ? 0.336 -9.826 5.828 1.00 98.69 116 LYS A O 1
ATOM 940 N N . GLN A 1 117 ? 2.100 -10.541 4.622 1.00 98.56 117 GLN A N 1
ATOM 941 C CA . GLN A 1 117 ? 2.818 -11.139 5.740 1.00 98.56 117 GLN A CA 1
ATOM 942 C C . GLN A 1 117 ? 3.141 -10.105 6.824 1.00 98.56 117 GLN A C 1
ATOM 944 O O . GLN A 1 117 ? 2.858 -10.342 7.998 1.00 98.56 117 GLN A O 1
ATOM 949 N N . GLY A 1 118 ? 3.695 -8.949 6.451 1.00 98.31 118 GLY A N 1
ATOM 950 C CA . GLY A 1 118 ? 4.066 -7.919 7.415 1.00 98.31 118 GLY A CA 1
ATOM 951 C C . GLY A 1 118 ? 2.852 -7.348 8.148 1.00 98.31 118 GLY A C 1
ATOM 952 O O . GLY A 1 118 ? 2.886 -7.202 9.371 1.00 98.31 118 GLY A O 1
ATOM 953 N N . LEU A 1 119 ? 1.732 -7.124 7.453 1.00 98.25 119 LEU A N 1
ATOM 954 C CA . LEU A 1 119 ? 0.467 -6.754 8.096 1.00 98.25 119 LEU A CA 1
ATOM 955 C C . LEU A 1 119 ? -0.033 -7.856 9.046 1.00 98.25 119 LEU A C 1
ATOM 957 O O . LEU A 1 119 ? -0.388 -7.579 10.191 1.00 98.25 119 LEU A O 1
ATOM 961 N N . GLU A 1 120 ? -0.034 -9.123 8.634 1.00 97.75 120 GLU A N 1
ATOM 962 C CA . GLU A 1 120 ? -0.506 -10.223 9.485 1.00 97.75 120 GLU A CA 1
ATOM 963 C C . GLU A 1 120 ? 0.353 -10.414 10.750 1.00 97.75 120 GLU A C 1
ATOM 965 O O . GLU A 1 120 ? -0.183 -10.678 11.836 1.00 97.75 120 GLU A O 1
ATOM 970 N N . CYS A 1 121 ? 1.667 -10.214 10.645 1.00 97.19 121 CYS A N 1
ATOM 971 C CA . CYS A 1 121 ? 2.606 -10.353 11.755 1.00 97.19 121 CYS A CA 1
ATOM 972 C C . CYS A 1 121 ? 2.634 -9.134 12.688 1.00 97.19 121 CYS A C 1
ATOM 974 O O . CYS A 1 121 ? 2.706 -9.296 13.910 1.00 97.19 121 CYS A O 1
ATOM 976 N N . HIS A 1 122 ? 2.584 -7.921 12.135 1.00 96.50 122 HIS A N 1
ATOM 977 C CA . HIS A 1 122 ? 2.905 -6.701 12.880 1.00 96.50 122 HIS A CA 1
ATOM 978 C C . HIS A 1 122 ? 1.705 -5.798 13.157 1.00 96.50 122 HIS A C 1
ATOM 980 O O . HIS A 1 122 ? 1.811 -4.921 14.016 1.00 96.50 122 HIS A O 1
ATOM 986 N N . TRP A 1 123 ? 0.550 -6.024 12.520 1.00 95.62 123 TRP A N 1
ATOM 987 C CA . TRP A 1 123 ? -0.640 -5.231 12.811 1.00 95.62 123 TRP A CA 1
ATOM 988 C C . TRP A 1 123 ? -1.166 -5.519 14.216 1.00 95.62 123 TRP A C 1
ATOM 990 O O . TRP A 1 123 ? -1.759 -6.570 14.495 1.00 95.62 123 TRP A O 1
ATOM 1000 N N . LYS A 1 124 ? -0.953 -4.550 15.102 1.00 86.19 124 LYS A N 1
ATOM 1001 C CA . LYS A 1 124 ? -1.548 -4.479 16.432 1.00 86.19 124 LYS A CA 1
ATOM 1002 C C . LYS A 1 124 ? -2.450 -3.257 16.430 1.00 86.19 124 LYS A C 1
ATOM 1004 O O . LYS A 1 124 ? -1.970 -2.154 16.675 1.00 86.19 124 LYS A O 1
ATOM 1009 N N . ALA A 1 125 ? -3.726 -3.469 16.101 1.00 65.88 125 ALA A N 1
ATOM 1010 C CA . ALA A 1 125 ? -4.754 -2.439 16.224 1.00 65.88 125 ALA A CA 1
ATOM 1011 C C . ALA A 1 125 ? -4.622 -1.757 17.591 1.00 65.88 125 ALA A C 1
ATOM 1013 O O . ALA A 1 125 ? -4.219 -2.405 18.569 1.00 65.88 125 ALA A O 1
ATOM 1014 N N . ALA A 1 126 ? -4.922 -0.461 17.660 1.00 58.00 126 ALA A N 1
ATOM 1015 C CA . ALA A 1 126 ? -4.875 0.250 18.922 1.00 58.00 126 ALA A CA 1
ATOM 1016 C C . ALA A 1 126 ? -5.930 -0.401 19.811 1.00 58.00 126 ALA A C 1
ATOM 1018 O O . ALA A 1 126 ? -7.121 -0.168 19.619 1.00 58.00 126 ALA A O 1
ATOM 1019 N N . THR A 1 127 ? -5.483 -1.286 20.716 1.00 50.16 127 THR A N 1
ATOM 1020 C CA . THR A 1 127 ? -6.336 -1.998 21.673 1.00 50.16 127 THR A CA 1
ATOM 1021 C C . THR A 1 127 ? -7.370 -0.999 22.137 1.00 50.16 127 THR A C 1
ATOM 1023 O O . THR A 1 127 ? -6.976 0.043 22.674 1.00 50.16 127 THR A O 1
ATOM 1026 N N . SER A 1 128 ? -8.646 -1.251 21.816 1.00 43.88 128 SER A N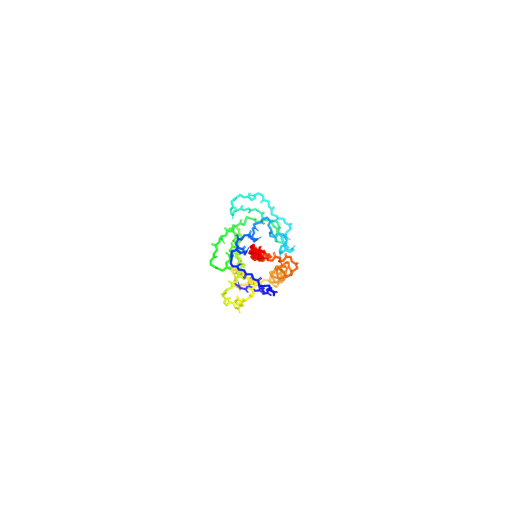 1
ATOM 1027 C CA . SER A 1 128 ? -9.742 -0.380 22.215 1.00 43.88 128 SER A CA 1
ATOM 1028 C C . SER A 1 128 ? -9.463 -0.025 23.660 1.00 43.88 128 SER A C 1
ATOM 1030 O O . SER A 1 128 ? -9.339 -0.935 24.479 1.00 43.88 128 SER A O 1
ATOM 1032 N N . ARG A 1 129 ? -9.221 1.261 23.952 1.00 42.22 129 ARG A N 1
ATOM 1033 C CA . ARG A 1 129 ? -9.118 1.714 25.335 1.00 42.22 129 ARG A CA 1
ATOM 1034 C C . ARG A 1 129 ? -10.357 1.142 25.994 1.00 42.22 129 ARG A C 1
ATOM 1036 O O . ARG A 1 129 ? -11.459 1.567 25.652 1.00 42.22 129 ARG A O 1
ATOM 1043 N N . GLU A 1 130 ? -10.186 0.139 26.851 1.00 41.44 130 GLU A N 1
ATOM 1044 C CA . GLU A 1 130 ? -11.230 -0.252 27.770 1.00 41.44 130 GLU A CA 1
ATOM 1045 C C . GLU A 1 130 ? -11.588 1.051 28.466 1.00 41.44 130 GLU A C 1
ATOM 1047 O O . GLU A 1 130 ? -10.792 1.621 29.219 1.00 41.44 130 GLU A O 1
ATOM 1052 N N . VAL A 1 131 ? -12.746 1.604 28.113 1.00 46.84 131 VAL A N 1
ATOM 1053 C CA . VAL A 1 131 ? -13.362 2.650 28.900 1.00 46.84 131 VAL A CA 1
ATOM 1054 C C . VAL A 1 131 ? -13.625 1.952 30.219 1.00 46.84 131 VAL A C 1
ATOM 1056 O O . VAL A 1 131 ? -14.581 1.194 30.360 1.00 46.84 131 VAL A O 1
ATOM 1059 N N . ASN A 1 132 ? -12.695 2.127 31.151 1.00 43.84 132 ASN A N 1
ATOM 1060 C CA . ASN A 1 132 ? -12.819 1.680 32.518 1.00 43.84 132 ASN A CA 1
ATOM 1061 C C . ASN A 1 132 ? -13.913 2.562 33.124 1.00 43.84 132 ASN A C 1
ATOM 1063 O O . ASN A 1 132 ? -13.645 3.606 33.717 1.00 43.84 132 ASN A O 1
ATOM 1067 N N . ILE A 1 133 ? -15.171 2.205 32.849 1.00 54.75 133 ILE A N 1
ATOM 1068 C CA . ILE A 1 133 ? -16.330 2.756 33.531 1.00 54.75 133 ILE A CA 1
ATOM 1069 C C . ILE A 1 133 ? -16.151 2.282 34.965 1.00 54.75 133 ILE A C 1
ATOM 1071 O O . ILE A 1 133 ? -16.443 1.131 35.295 1.00 54.75 133 ILE A O 1
ATOM 1075 N N . GLY A 1 134 ? -15.556 3.150 35.786 1.00 44.97 134 GLY A N 1
ATOM 1076 C CA . GLY A 1 134 ? -15.332 2.889 37.195 1.00 44.97 134 GLY A CA 1
ATOM 1077 C C . GLY A 1 134 ? -16.616 2.341 37.798 1.00 44.97 134 GLY A C 1
ATOM 1078 O O . GLY A 1 134 ? -17.686 2.933 37.637 1.00 44.97 134 GLY A O 1
ATOM 1079 N N . LYS A 1 135 ? -16.520 1.174 38.446 1.00 50.69 135 LYS A N 1
ATOM 1080 C CA . LYS A 1 135 ? -17.634 0.609 39.209 1.00 50.69 135 LYS A CA 1
ATOM 1081 C C . LYS A 1 135 ? -18.206 1.721 40.096 1.00 50.69 135 LYS A C 1
ATOM 1083 O O . LYS A 1 135 ? -17.420 2.352 40.807 1.00 50.69 135 LYS A O 1
ATOM 1088 N N . PRO A 1 136 ? -19.524 1.977 40.078 1.00 51.25 136 PRO A N 1
ATOM 1089 C CA . PRO A 1 136 ? -20.103 2.974 40.958 1.00 51.25 136 PRO A CA 1
ATOM 1090 C C . PRO A 1 136 ? -19.798 2.580 42.403 1.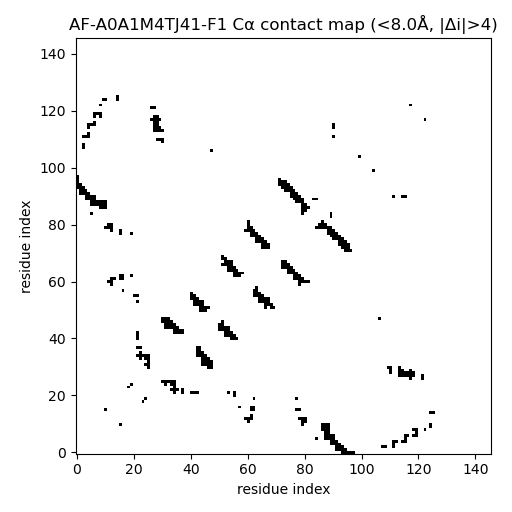00 51.25 136 PRO A C 1
ATOM 1092 O O . PRO A 1 136 ? -20.142 1.485 42.853 1.00 51.25 136 PRO A O 1
ATOM 1095 N N . THR A 1 137 ? -19.099 3.466 43.110 1.00 55.75 137 THR A N 1
ATOM 1096 C CA . THR A 1 137 ? -18.837 3.338 44.541 1.00 55.75 137 THR A CA 1
ATOM 1097 C C . THR A 1 137 ? -20.181 3.202 45.258 1.00 55.75 137 THR A C 1
ATOM 1099 O O . THR A 1 137 ? -21.031 4.083 45.098 1.00 55.75 137 THR A O 1
ATOM 1102 N N . PRO A 1 138 ? -20.426 2.133 46.035 1.00 54.69 138 PRO A N 1
ATOM 1103 C CA . PRO A 1 138 ? -21.676 2.007 46.763 1.00 54.69 138 PRO A CA 1
ATOM 1104 C C . PRO A 1 138 ? -21.743 3.112 47.821 1.00 54.69 138 PRO A C 1
ATOM 1106 O O . PRO A 1 138 ? -20.915 3.177 48.732 1.00 54.69 138 PRO A O 1
ATOM 1109 N N . VAL A 1 139 ? -22.729 3.998 47.683 1.00 61.91 139 VAL A N 1
ATOM 1110 C CA . VAL A 1 139 ? -23.053 5.017 48.683 1.00 61.91 139 VAL A CA 1
ATOM 1111 C C . VAL A 1 139 ? -23.507 4.296 49.951 1.00 61.91 139 VAL A C 1
ATOM 1113 O O . VAL A 1 139 ? -24.543 3.633 49.971 1.00 61.91 139 VAL A O 1
ATOM 1116 N N . ARG A 1 140 ? -22.709 4.396 51.016 1.00 58.12 140 ARG A N 1
ATOM 1117 C CA . ARG A 1 140 ? -23.040 3.847 52.334 1.00 58.12 140 ARG A CA 1
ATOM 1118 C C . ARG A 1 140 ? -24.003 4.820 53.018 1.00 58.12 140 ARG A C 1
ATOM 1120 O O . ARG A 1 140 ? -23.598 5.910 53.411 1.00 58.12 140 ARG A O 1
ATOM 1127 N N . LEU A 1 141 ? -25.276 4.446 53.126 1.00 59.88 141 LEU A N 1
ATOM 1128 C CA . LEU A 1 141 ? -26.257 5.204 53.907 1.00 59.88 141 LEU A CA 1
ATOM 1129 C C . LEU A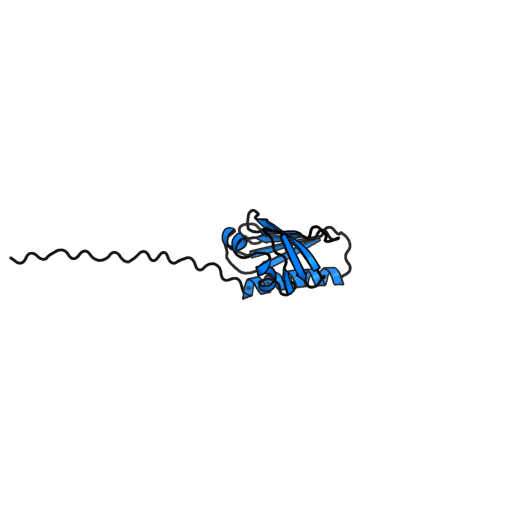 1 141 ? -25.904 5.104 55.405 1.00 59.88 141 LEU A C 1
ATOM 1131 O O . LEU A 1 141 ? -25.565 4.009 55.866 1.00 59.88 141 LEU A O 1
ATOM 1135 N N . PRO A 1 142 ? -25.961 6.205 56.176 1.00 58.75 142 PRO A N 1
ATOM 1136 C CA . PRO A 1 142 ? -25.730 6.152 57.612 1.00 58.75 142 PRO A CA 1
ATOM 1137 C C . PRO A 1 142 ? -26.864 5.372 58.287 1.00 58.75 142 PRO A C 1
ATOM 1139 O O . PRO A 1 142 ? -28.040 5.693 58.118 1.00 58.75 142 PRO A O 1
ATOM 1142 N N . MET A 1 143 ? -26.507 4.334 59.048 1.00 57.56 143 MET A N 1
ATOM 1143 C CA . MET A 1 143 ? -27.449 3.677 59.950 1.00 57.56 143 MET A CA 1
ATOM 1144 C C . MET A 1 143 ? -27.747 4.620 61.114 1.00 57.56 143 MET A C 1
ATOM 1146 O O . MET A 1 143 ? -26.854 4.954 61.889 1.00 57.56 143 MET A O 1
ATOM 1150 N N . PHE A 1 144 ? -29.006 5.031 61.232 1.00 52.59 144 PHE A N 1
ATOM 1151 C CA . PHE A 1 144 ? -29.530 5.620 62.454 1.00 52.59 144 PHE A CA 1
ATOM 1152 C C . PHE A 1 144 ? -29.746 4.494 63.469 1.00 52.59 144 PHE A C 1
ATOM 1154 O O . PHE A 1 144 ? -30.588 3.623 63.267 1.00 52.59 144 PHE A O 1
ATOM 1161 N N . SER A 1 145 ? -28.957 4.492 64.538 1.00 61.16 145 SER A N 1
ATOM 1162 C CA . SER A 1 145 ? -29.203 3.681 65.729 1.00 61.16 145 SER A CA 1
ATOM 1163 C C . SER A 1 145 ? -30.223 4.397 66.615 1.00 61.16 145 SER A C 1
ATOM 1165 O O . SER A 1 145 ? -29.939 5.495 67.099 1.00 61.16 145 SER A O 1
ATOM 1167 N N . GLY A 1 146 ? -31.402 3.788 66.763 1.00 54.41 146 GLY A N 1
ATOM 1168 C CA . GLY A 1 146 ? -32.354 4.072 67.840 1.00 54.41 146 GLY A CA 1
ATOM 1169 C C . GLY A 1 146 ? -32.086 3.218 69.070 1.00 54.41 146 GLY A C 1
ATOM 1170 O O . GLY A 1 146 ? -31.262 2.280 68.965 1.00 54.41 146 GLY A O 1
#

Sequence (146 aa):
MEFFAIADKRTTQEEIQQMCTLEALPLYCASIESASDVRDEEGVIFCIWGRFIVRREKINGGVRFTMPECPNAFQWTVTTGFPPAPDKIVVHGTVNRTEHDPDFVESMEEFFAHWKQGLECHWKAATSREVNIGKPTPVRLPMFSG

Nearest PDB structures (foldseek):
  2lcg-assembly1_A  TM=5.397E-01  e=6.600E-04  Cupriavidus metallidurans CH34
  8es5-assembly1_B  TM=5.588E-01  e=5.798E-03  Pseudomonas aeruginosa PA14
  1xn6-assembly1_A  TM=5.828E-01  e=2.517E-02  Bacillus cereus
  1xn5-assembly1_A  TM=5.631E-01  e=7.245E-02  Halalkalibacterium halodurans C-125
  2nn5-assembly1_A  TM=5.384E-01  e=1.382E-01  Enterococcus faecalis V583

Secondary structure (DSSP, 8-state):
-EEEEEE-----HHHHHHH--STTHHHH-TTEEEEEEEETTEEEEEETTEEEEEEEEEETTEEEEE-TT-TT--EEEEE-SSTT-TTSEEEEEE-S-S---HHHHHHHHHHHHHHHHHHHHH-----------PPPPP--PPP---

Solvent-accessible surface area (backbone atoms only — not comparable to full-atom values): 8272 Å² total; per-residue (Å²): 76,78,50,76,25,74,21,93,44,70,75,53,37,67,54,38,57,66,58,70,43,70,75,41,39,38,65,30,17,71,47,30,72,44,51,43,82,71,52,97,50,37,30,33,34,36,34,86,92,44,79,44,55,39,38,55,44,82,47,92,33,7,33,36,39,37,25,88,82,41,92,45,56,40,33,37,34,46,31,27,71,44,84,98,48,42,73,20,37,36,35,41,33,40,35,74,56,93,79,78,60,69,70,59,53,51,55,50,52,50,42,36,50,27,34,25,51,20,40,61,74,61,66,70,64,81,71,75,75,75,77,76,74,71,76,82,76,81,80,80,76,82,82,82,83,130

Radius of gyration: 21.74 Å; Cα contacts (8 Å, |Δi|>4): 270; chains: 1; bounding box: 48×28×89 Å

Organism: NCBI:txid1121391

Foldseek 3Di:
DKDKAWAADFAFQVQQQVQPAQQCVCLQFVQWPGWDPDDDQWTWTQGVVGIFIWGWDRDAFHIKIFGCPPPFRKIWTWGECDPPHNRTTMIMMDGNDDDDDPVVVVVVNNRSVRNNVSCNPPDDYPPPPPPCPDDPDPDDDDDDDD